Protein AF-A0A183G4E8-F1 (afdb_monomer)

Radius of gyration: 21.62 Å; Cα contacts (8 Å, |Δi|>4): 20; chains: 1; bounding box: 48×25×50 Å

Solvent-accessible surface area (backbone atoms only — not comparable to full-atom values): 4461 Å² total; per-residue (Å²): 132,83,80,89,76,76,54,69,67,58,52,54,53,52,52,54,36,48,75,71,70,50,77,76,84,68,82,70,86,73,88,64,83,78,82,83,63,65,62,67,63,52,49,53,56,40,69,76,40,77,81,63,52,70,67,63,50,27,62,78,61,73,49,73,84,131

Foldseek 3Di:
DDPPDDDPVVVVVVVVCVVVVNPDPDDDDDPDPPPLFDVVLLVVVCVVPVPDDPVVSCVVRVNDDD

Organism: Heligmosomoides polygyrus (NCBI:txid6339)

Sequence (66 aa):
MAAATVSYDTAKVWFRKFKNGEFCLEDQSRSGRPVAVNEERLLELVQEDPRRCNGGLAEKLDYTPP

Mean predicted aligned error: 10.64 Å

Structure (mmCIF, N/CA/C/O backbone):
data_AF-A0A183G4E8-F1
#
_entry.id   AF-A0A183G4E8-F1
#
loop_
_atom_site.group_PDB
_atom_site.id
_atom_site.type_symbol
_atom_site.label_atom_id
_atom_site.label_alt_id
_atom_site.label_comp_id
_atom_site.label_asym_id
_atom_site.label_entity_id
_atom_site.label_seq_id
_atom_site.pdbx_PDB_ins_code
_atom_site.Cartn_x
_atom_site.Cartn_y
_atom_site.Cartn_z
_atom_site.occupancy
_atom_site.B_iso_or_equiv
_atom_site.auth_seq_id
_atom_site.auth_comp_id
_atom_site.auth_asym_id
_atom_site.auth_atom_id
_atom_site.pdbx_PDB_model_num
ATOM 1 N N . MET A 1 1 ? 28.658 -16.142 -7.715 1.00 43.47 1 MET A N 1
ATOM 2 C CA . MET A 1 1 ? 27.416 -15.373 -7.499 1.00 43.47 1 MET A CA 1
ATOM 3 C C . MET A 1 1 ? 26.585 -15.489 -8.761 1.00 43.47 1 MET A C 1
ATOM 5 O O . MET A 1 1 ? 27.082 -15.112 -9.813 1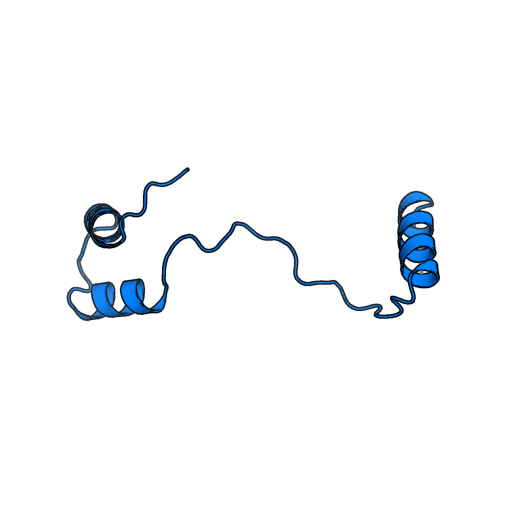.00 43.47 1 MET A O 1
ATOM 9 N N . ALA A 1 2 ? 25.407 -16.113 -8.696 1.00 57.94 2 ALA A N 1
ATOM 10 C CA . ALA A 1 2 ? 24.530 -16.215 -9.860 1.00 57.94 2 ALA A CA 1
ATOM 11 C C . ALA A 1 2 ? 24.035 -14.811 -10.233 1.00 57.94 2 ALA A C 1
ATOM 13 O O . ALA A 1 2 ? 23.622 -14.055 -9.353 1.00 57.94 2 ALA A O 1
ATOM 14 N N . ALA A 1 3 ? 24.117 -14.451 -11.513 1.00 66.50 3 ALA A N 1
ATOM 15 C CA . ALA A 1 3 ? 23.533 -13.212 -12.002 1.00 66.50 3 ALA A CA 1
ATOM 16 C C . ALA A 1 3 ? 22.017 -13.275 -11.775 1.00 66.50 3 ALA A C 1
ATOM 18 O O . ALA A 1 3 ? 21.355 -14.201 -12.243 1.00 66.50 3 ALA A O 1
ATOM 19 N N . ALA A 1 4 ? 21.472 -12.316 -11.029 1.00 74.62 4 ALA A N 1
ATOM 20 C CA . ALA A 1 4 ? 20.034 -12.171 -10.869 1.00 74.62 4 ALA A CA 1
ATOM 21 C C . ALA A 1 4 ? 19.450 -11.653 -12.194 1.00 74.62 4 ALA A C 1
ATOM 23 O O . ALA A 1 4 ? 19.342 -10.450 -12.418 1.00 74.62 4 ALA A O 1
ATOM 24 N N . THR A 1 5 ? 19.149 -12.564 -13.118 1.00 85.00 5 THR A N 1
ATOM 25 C CA . THR A 1 5 ? 18.493 -12.231 -14.384 1.00 85.00 5 THR A CA 1
ATOM 26 C C . THR A 1 5 ? 17.004 -12.005 -14.136 1.00 85.00 5 THR A C 1
ATOM 28 O O . THR A 1 5 ? 16.315 -12.876 -13.608 1.00 85.00 5 THR A O 1
ATOM 31 N N . VAL A 1 6 ? 16.499 -10.831 -14.518 1.00 86.88 6 VAL A N 1
ATOM 32 C CA . VAL A 1 6 ? 15.063 -10.521 -14.469 1.00 86.88 6 VAL A CA 1
ATOM 33 C C . VAL A 1 6 ? 14.307 -11.275 -15.564 1.00 86.88 6 VAL A C 1
ATOM 35 O O . VAL A 1 6 ? 14.844 -11.520 -16.645 1.00 86.88 6 VAL A O 1
ATOM 38 N N . SER A 1 7 ? 13.047 -11.632 -15.308 1.00 93.25 7 SER A N 1
ATOM 39 C CA . SER A 1 7 ? 12.194 -12.230 -16.338 1.00 93.25 7 SER A CA 1
ATOM 40 C C . SER A 1 7 ? 11.877 -11.225 -17.453 1.00 93.25 7 SER A C 1
ATOM 42 O O . SER A 1 7 ? 11.912 -10.005 -17.252 1.00 93.25 7 SER A O 1
ATOM 44 N N . TYR A 1 8 ? 11.525 -11.741 -18.635 1.00 94.69 8 TYR A N 1
ATOM 45 C CA . TYR A 1 8 ? 11.113 -10.917 -19.775 1.00 94.69 8 TYR A CA 1
ATOM 46 C C . TYR A 1 8 ? 9.925 -10.003 -19.430 1.00 94.69 8 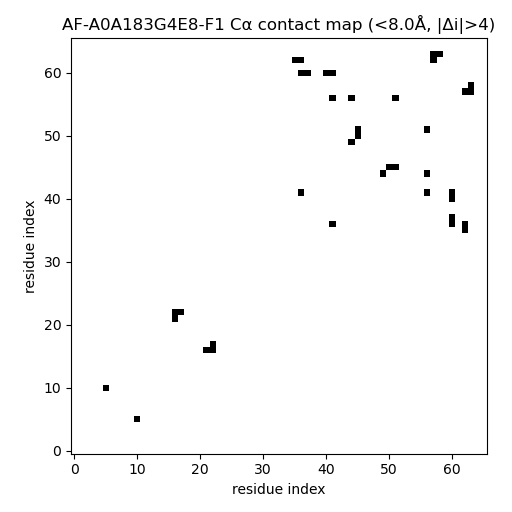TYR A C 1
ATOM 48 O O . TYR A 1 8 ? 9.929 -8.821 -19.776 1.00 94.69 8 TYR A O 1
ATOM 56 N N . ASP A 1 9 ? 8.939 -10.522 -18.693 1.00 96.19 9 ASP A N 1
ATOM 57 C CA . ASP A 1 9 ? 7.758 -9.754 -18.290 1.00 96.19 9 ASP A CA 1
ATOM 58 C C . ASP A 1 9 ? 8.122 -8.590 -17.368 1.00 96.19 9 ASP A C 1
ATOM 60 O O . ASP A 1 9 ? 7.662 -7.465 -17.578 1.00 96.19 9 ASP A O 1
ATOM 64 N N . THR A 1 10 ? 9.021 -8.823 -16.408 1.00 93.69 10 THR A N 1
ATOM 65 C CA . THR A 1 10 ? 9.538 -7.767 -15.534 1.00 93.69 10 THR A CA 1
ATOM 66 C C . THR A 1 10 ? 10.245 -6.688 -16.353 1.00 93.69 10 THR A C 1
ATOM 68 O O . THR A 1 10 ? 9.943 -5.504 -16.195 1.00 93.69 10 THR A O 1
ATOM 71 N N . ALA A 1 11 ? 11.117 -7.069 -17.292 1.00 94.56 11 ALA A N 1
ATOM 72 C CA . ALA A 1 11 ? 11.800 -6.113 -18.166 1.00 94.56 11 ALA A CA 1
ATOM 73 C C . ALA A 1 11 ? 10.816 -5.280 -19.012 1.00 94.56 11 ALA A C 1
ATOM 75 O O . ALA A 1 11 ? 10.987 -4.068 -19.157 1.00 94.56 11 ALA A O 1
ATOM 76 N N . LYS A 1 12 ? 9.745 -5.900 -19.523 1.00 96.56 12 LYS A N 1
ATOM 77 C CA . LYS A 1 12 ? 8.699 -5.221 -20.302 1.00 96.56 12 LYS A CA 1
ATOM 78 C C . LYS A 1 12 ? 7.928 -4.188 -19.473 1.00 96.56 12 LYS A C 1
ATOM 80 O O . LYS A 1 12 ? 7.636 -3.103 -19.982 1.00 96.56 12 LYS A O 1
ATOM 85 N N . VAL A 1 13 ? 7.614 -4.491 -18.210 1.00 94.12 13 VAL A N 1
ATOM 86 C CA . VAL A 1 13 ? 6.953 -3.540 -17.294 1.00 94.12 13 VAL A CA 1
ATOM 87 C C . VAL A 1 13 ? 7.851 -2.334 -17.024 1.00 94.12 13 VAL A C 1
ATOM 89 O O . VAL A 1 13 ? 7.399 -1.198 -17.184 1.00 94.12 13 VAL A O 1
ATOM 92 N N . TRP A 1 14 ? 9.124 -2.561 -16.692 1.00 95.44 14 TRP A N 1
ATOM 93 C CA . TRP A 1 14 ? 10.090 -1.483 -16.456 1.00 95.44 14 TRP A CA 1
ATOM 94 C C . TRP A 1 14 ? 10.297 -0.606 -17.690 1.00 95.44 14 TRP A C 1
ATOM 96 O O . TRP A 1 14 ? 10.271 0.618 -17.586 1.00 95.44 14 TRP A O 1
ATOM 106 N N . PHE A 1 15 ? 10.391 -1.201 -18.881 1.00 94.81 15 PHE A N 1
ATOM 107 C CA . PHE A 1 15 ? 10.505 -0.432 -20.119 1.00 94.81 15 PHE A CA 1
ATOM 108 C C . PHE A 1 15 ? 9.298 0.493 -20.340 1.00 94.81 15 PHE A C 1
ATOM 110 O O . PHE A 1 15 ? 9.461 1.639 -20.758 1.00 94.81 15 PHE A O 1
ATOM 117 N N . ARG A 1 16 ? 8.081 0.037 -20.006 1.00 96.44 16 ARG A N 1
ATOM 118 C CA . ARG A 1 16 ? 6.878 0.883 -20.063 1.00 96.44 16 ARG A CA 1
ATOM 119 C C . ARG A 1 16 ? 6.950 2.047 -19.072 1.00 96.44 16 ARG A C 1
ATOM 121 O O . ARG A 1 16 ? 6.596 3.160 -19.448 1.00 96.44 16 ARG A O 1
ATOM 128 N N . LYS A 1 17 ? 7.414 1.803 -17.842 1.00 94.88 17 LYS A N 1
ATOM 129 C CA . LYS A 1 17 ? 7.602 2.850 -16.824 1.00 94.88 17 LYS A CA 1
ATOM 130 C C . LYS A 1 17 ? 8.585 3.922 -17.293 1.00 94.88 17 LYS A C 1
ATOM 132 O O . LYS A 1 17 ? 8.242 5.102 -17.307 1.00 94.88 17 LYS A O 1
ATOM 137 N N . PHE A 1 18 ? 9.742 3.508 -17.805 1.00 95.06 18 PHE A N 1
ATOM 138 C CA . PHE A 1 18 ? 10.752 4.432 -18.322 1.00 95.06 18 PHE A CA 1
ATOM 139 C C . PHE A 1 18 ? 10.249 5.249 -19.515 1.00 95.06 18 PHE A C 1
ATOM 141 O O . PHE A 1 18 ? 10.499 6.450 -19.581 1.00 95.06 18 PHE A O 1
ATOM 148 N N . LYS A 1 19 ? 9.469 4.647 -20.427 1.00 96.50 19 LYS A N 1
ATOM 149 C CA . LYS A 1 19 ? 8.821 5.395 -21.520 1.00 96.50 19 LYS A CA 1
ATOM 150 C C . LYS A 1 19 ? 7.844 6.465 -21.028 1.00 96.50 19 LYS A C 1
ATOM 152 O O . LYS A 1 19 ? 7.653 7.455 -21.726 1.00 96.50 19 LYS A O 1
ATOM 157 N N . ASN A 1 20 ? 7.248 6.272 -19.856 1.00 95.69 20 ASN A N 1
ATOM 158 C CA . ASN A 1 20 ? 6.341 7.231 -19.231 1.00 95.69 20 ASN A CA 1
ATOM 159 C C . ASN A 1 20 ? 7.078 8.281 -18.375 1.00 95.69 20 ASN A C 1
ATOM 161 O O . ASN A 1 20 ? 6.423 9.099 -17.736 1.00 95.69 20 ASN A O 1
ATOM 165 N N . GLY A 1 21 ? 8.418 8.263 -18.346 1.00 96.00 21 GLY A N 1
ATOM 166 C CA . GLY A 1 21 ? 9.233 9.170 -17.533 1.00 96.00 21 GLY A CA 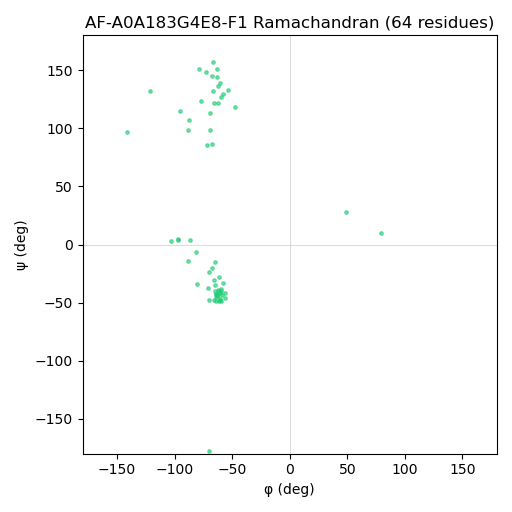1
ATOM 167 C C . GLY A 1 21 ? 9.341 8.773 -16.056 1.00 96.00 21 GLY A C 1
ATOM 168 O O . GLY A 1 21 ? 9.845 9.552 -15.251 1.00 96.00 21 GLY A O 1
ATOM 169 N N . GLU A 1 22 ? 8.882 7.577 -15.680 1.00 94.56 22 GLU A N 1
ATOM 170 C CA . GLU A 1 22 ? 8.999 7.056 -14.317 1.00 94.56 22 GLU A CA 1
ATOM 171 C C . GLU A 1 22 ? 10.330 6.305 -14.164 1.00 94.56 22 GLU A C 1
ATOM 173 O O . GLU A 1 22 ? 10.444 5.145 -14.557 1.00 94.56 22 GLU A O 1
ATOM 178 N N . PHE A 1 23 ? 11.336 6.969 -13.591 1.00 93.94 23 PHE A N 1
ATOM 179 C CA . PHE A 1 23 ? 12.684 6.413 -13.374 1.00 93.94 23 PHE A CA 1
ATOM 180 C C . PHE A 1 23 ? 12.959 5.991 -11.925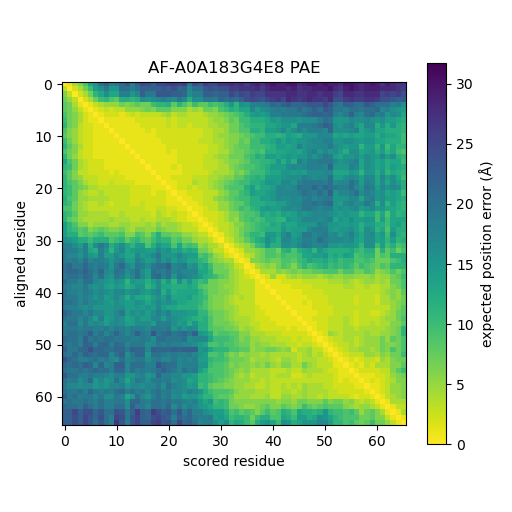 1.00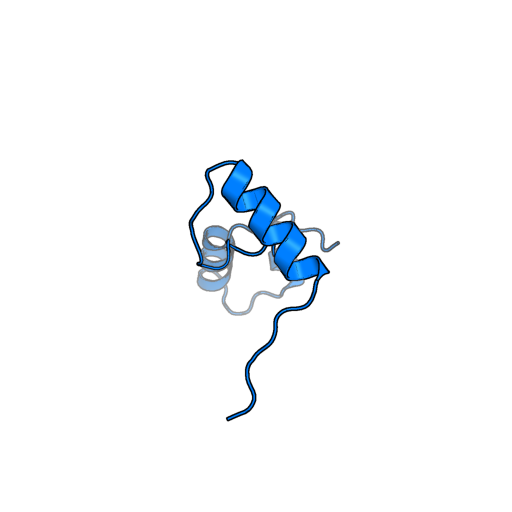 93.94 23 PHE A C 1
ATOM 182 O O . PHE A 1 23 ? 14.073 5.577 -11.608 1.00 93.94 23 PHE A O 1
ATOM 189 N N . CYS A 1 24 ? 11.967 6.105 -11.038 1.00 93.50 24 CYS A N 1
ATOM 190 C CA . CYS A 1 24 ? 12.101 5.650 -9.660 1.00 93.50 24 CYS A CA 1
ATOM 191 C C . CYS A 1 24 ? 12.247 4.122 -9.635 1.00 93.50 24 CYS A C 1
ATOM 193 O O . CYS A 1 24 ? 11.384 3.413 -10.154 1.00 93.50 24 CYS A O 1
ATOM 195 N N . LEU A 1 25 ? 13.347 3.634 -9.059 1.00 91.12 25 LEU A N 1
ATOM 196 C CA . LEU A 1 25 ? 13.635 2.201 -8.943 1.00 91.12 25 LEU A CA 1
ATOM 197 C C . LEU A 1 25 ? 13.058 1.580 -7.667 1.00 91.12 25 LEU A C 1
ATOM 199 O O . LEU A 1 25 ? 12.999 0.357 -7.566 1.00 91.12 25 LEU A O 1
ATOM 203 N N . GLU A 1 26 ? 12.640 2.413 -6.716 1.00 92.62 26 GLU A N 1
ATOM 204 C CA . GLU A 1 26 ? 12.027 1.962 -5.472 1.00 92.62 26 GLU A CA 1
ATOM 205 C C . GLU A 1 26 ? 10.659 1.329 -5.737 1.00 92.62 26 GLU A C 1
ATOM 207 O O . GLU A 1 26 ? 9.895 1.767 -6.608 1.00 92.62 26 GLU A O 1
ATOM 212 N N . ASP A 1 27 ? 10.337 0.306 -4.947 1.00 87.50 27 ASP A N 1
ATOM 213 C CA . ASP A 1 27 ? 9.003 -0.277 -4.947 1.00 87.50 27 ASP A CA 1
ATOM 214 C C . ASP A 1 27 ? 7.990 0.806 -4.562 1.00 87.50 27 ASP A C 1
ATOM 216 O O . ASP A 1 27 ? 8.096 1.464 -3.524 1.00 87.50 27 ASP A O 1
ATOM 220 N N . GLN A 1 28 ? 6.969 0.977 -5.398 1.00 86.19 28 GLN A N 1
ATOM 221 C CA . GLN A 1 28 ? 5.832 1.806 -5.024 1.00 86.19 28 GLN A CA 1
ATOM 222 C C . GLN A 1 28 ? 5.128 1.192 -3.814 1.00 86.19 28 GLN A C 1
ATOM 224 O O . GLN A 1 28 ? 5.100 -0.035 -3.650 1.00 86.19 28 GLN A O 1
ATOM 229 N N . SER A 1 29 ? 4.494 2.045 -3.005 1.00 86.06 29 SER A N 1
ATOM 230 C CA . SER A 1 29 ? 3.598 1.597 -1.943 1.00 86.06 29 SER A CA 1
ATOM 231 C C . SER A 1 29 ? 2.634 0.560 -2.502 1.00 86.06 29 SER A C 1
ATOM 233 O O . SER A 1 29 ? 1.867 0.829 -3.429 1.00 86.06 29 SER A O 1
ATOM 235 N N . ARG A 1 30 ? 2.695 -0.652 -1.954 1.00 84.25 30 ARG A N 1
ATOM 236 C CA . ARG A 1 30 ? 1.801 -1.724 -2.376 1.00 84.25 30 ARG A CA 1
ATOM 237 C C . ARG A 1 30 ? 0.377 -1.294 -2.057 1.00 84.25 30 ARG A C 1
ATOM 239 O O . ARG A 1 30 ? 0.108 -0.806 -0.959 1.00 84.25 30 ARG A O 1
ATOM 246 N N . SER A 1 31 ? -0.542 -1.515 -2.991 1.00 77.00 31 SER A N 1
ATOM 247 C CA . SER A 1 31 ? -1.968 -1.472 -2.687 1.00 77.00 31 SER A CA 1
ATOM 248 C C . SER A 1 31 ? -2.278 -2.652 -1.762 1.00 77.00 31 SER A C 1
ATOM 250 O O . SER A 1 31 ? -2.564 -3.760 -2.216 1.00 77.00 31 SER A O 1
ATOM 252 N N . GLY A 1 32 ? -2.100 -2.444 -0.459 1.00 78.50 32 GLY A N 1
ATOM 253 C CA . GLY A 1 32 ? -2.548 -3.375 0.566 1.00 78.50 32 GLY A CA 1
ATOM 254 C C . GLY A 1 32 ? -4.071 -3.385 0.659 1.00 78.50 32 GLY A C 1
ATOM 255 O O . GLY A 1 32 ? -4.771 -2.686 -0.078 1.00 78.50 32 GLY A O 1
ATOM 256 N N . ARG A 1 33 ? -4.599 -4.166 1.604 1.00 78.88 33 ARG A N 1
ATOM 257 C CA . ARG A 1 33 ? -6.009 -4.048 1.979 1.00 78.88 33 ARG A CA 1
ATOM 258 C C . ARG A 1 33 ? -6.258 -2.601 2.436 1.00 78.88 33 ARG A C 1
ATOM 260 O O . ARG A 1 33 ? -5.491 -2.129 3.276 1.00 78.88 33 ARG A O 1
ATOM 267 N N . PRO A 1 34 ? -7.284 -1.905 1.917 1.00 73.12 34 PRO A N 1
ATOM 268 C CA . PRO A 1 34 ? -7.634 -0.581 2.408 1.00 73.12 34 PRO A CA 1
ATOM 269 C C . PRO A 1 34 ? -7.829 -0.622 3.924 1.00 73.12 34 PRO A C 1
ATOM 271 O O . PRO A 1 34 ? -8.501 -1.522 4.439 1.00 73.12 34 PRO A O 1
ATOM 274 N N . VAL A 1 35 ? -7.234 0.337 4.630 1.00 73.75 35 VAL A N 1
ATOM 275 C CA . VAL A 1 35 ? -7.486 0.527 6.059 1.00 73.75 35 VAL A CA 1
ATOM 276 C C . VAL A 1 35 ? -8.916 1.048 6.185 1.00 73.75 35 VAL A C 1
ATOM 278 O O . VAL A 1 35 ? -9.198 2.214 5.936 1.00 73.75 35 VAL A O 1
ATOM 281 N N . ALA A 1 36 ? -9.840 0.134 6.480 1.00 75.00 36 ALA A N 1
ATOM 282 C CA . ALA A 1 36 ? -11.271 0.416 6.584 1.00 75.00 36 ALA A CA 1
ATOM 283 C C . ALA A 1 36 ? -11.669 1.015 7.944 1.00 75.00 36 ALA A C 1
ATOM 285 O O . ALA A 1 36 ? -12.824 1.378 8.139 1.00 75.00 36 ALA A O 1
ATOM 286 N N . VAL A 1 37 ? -10.731 1.089 8.890 1.00 79.19 37 VAL A N 1
ATOM 287 C CA . VAL A 1 37 ? -10.974 1.517 10.269 1.00 79.19 37 VAL A CA 1
ATOM 288 C C . VAL A 1 37 ? -10.095 2.718 10.581 1.00 79.19 37 VAL A C 1
ATOM 290 O O . VAL A 1 37 ? -8.895 2.682 10.333 1.00 79.19 37 VAL A O 1
ATOM 293 N N . ASN A 1 38 ? -10.677 3.769 11.156 1.00 85.00 38 ASN A N 1
ATOM 294 C CA . ASN A 1 38 ? -9.900 4.880 11.696 1.00 85.00 38 ASN A CA 1
ATOM 295 C C . ASN A 1 38 ? -9.137 4.405 12.952 1.00 85.00 38 ASN A C 1
ATOM 297 O O . ASN A 1 38 ? -9.749 4.074 13.970 1.00 85.00 38 ASN A O 1
ATOM 301 N N . GLU A 1 39 ? -7.806 4.369 12.861 1.00 86.38 39 GLU A N 1
ATOM 302 C CA . GLU A 1 39 ? -6.910 3.899 13.925 1.00 86.38 39 GLU A CA 1
ATOM 303 C C . GLU A 1 39 ? -6.959 4.783 15.179 1.00 86.38 39 GLU A C 1
ATOM 305 O O . GLU A 1 39 ? -6.901 4.264 16.291 1.00 86.38 39 GLU A O 1
ATOM 310 N N . GLU A 1 40 ? -7.137 6.097 15.027 1.00 88.50 40 GLU A N 1
ATOM 311 C CA . GLU A 1 40 ? -7.227 7.052 16.140 1.00 88.50 40 GLU A CA 1
ATOM 312 C C . GLU A 1 40 ? -8.485 6.782 16.971 1.00 88.50 40 GLU A C 1
ATOM 314 O O . GLU A 1 40 ? -8.405 6.603 18.186 1.00 88.50 40 GLU A O 1
ATOM 319 N N . ARG A 1 41 ? -9.637 6.618 16.304 1.00 87.31 41 ARG A N 1
ATOM 320 C CA . ARG A 1 41 ? -10.886 6.215 16.973 1.00 87.31 41 ARG A CA 1
ATOM 321 C C . ARG A 1 41 ? -10.759 4.849 17.637 1.00 87.31 41 ARG A C 1
ATOM 323 O O . ARG A 1 41 ? -11.285 4.650 18.727 1.00 87.31 41 ARG A O 1
ATOM 330 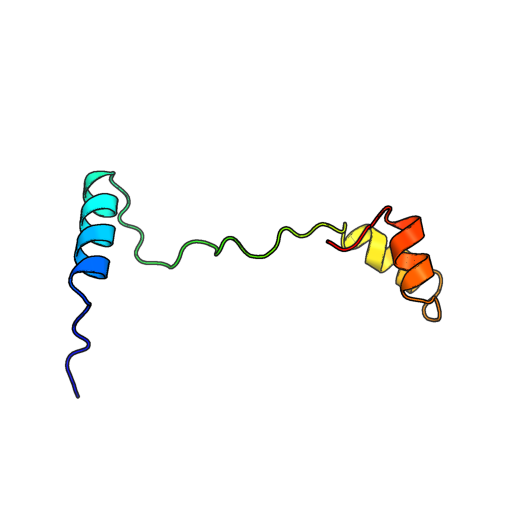N N . LEU A 1 42 ? -10.090 3.890 16.996 1.00 89.50 42 LEU A N 1
ATOM 331 C CA . LEU A 1 42 ? -9.871 2.574 17.596 1.00 89.50 42 LEU A CA 1
ATOM 332 C C . LEU A 1 42 ? -9.040 2.685 18.883 1.00 89.50 42 LEU A C 1
ATOM 334 O O . LEU A 1 42 ? -9.385 2.059 19.883 1.00 89.50 42 LEU A O 1
ATOM 338 N N . LEU A 1 43 ? -7.985 3.502 18.876 1.00 90.50 43 LEU A N 1
ATOM 339 C CA . LEU A 1 43 ? -7.136 3.741 20.043 1.00 90.50 43 LEU A CA 1
ATOM 340 C C . LEU A 1 43 ? -7.899 4.416 21.186 1.00 90.50 43 LEU A C 1
ATOM 342 O O . LEU A 1 43 ? -7.796 3.949 22.318 1.00 90.50 43 LEU A O 1
ATOM 346 N N . GLU A 1 44 ? -8.699 5.447 20.906 1.00 91.06 44 GLU A N 1
ATOM 347 C CA . GLU A 1 44 ? -9.556 6.101 21.910 1.00 91.06 44 GLU A CA 1
ATOM 348 C C . GLU A 1 44 ? -10.492 5.093 22.588 1.00 91.06 44 GLU A C 1
ATOM 350 O O . GLU A 1 44 ? -10.584 5.028 23.813 1.00 91.06 44 GLU A O 1
ATOM 355 N N . LEU A 1 45 ? -11.135 4.243 21.787 1.00 90.06 45 LEU A N 1
ATOM 356 C CA . LEU A 1 45 ? -12.074 3.227 22.250 1.00 90.06 45 LEU A CA 1
ATOM 357 C C . LEU A 1 45 ? -11.423 2.124 23.098 1.00 90.06 45 LEU A C 1
ATOM 359 O O . LEU A 1 45 ? -12.098 1.558 23.961 1.00 90.06 45 LEU A O 1
ATOM 363 N N . VAL A 1 46 ? -10.152 1.806 22.838 1.00 89.81 46 VAL A N 1
ATOM 364 C CA . VAL A 1 46 ? -9.355 0.849 23.624 1.00 89.81 46 VAL A CA 1
ATOM 365 C C . VAL A 1 46 ? -8.812 1.494 24.900 1.00 89.81 46 VAL A C 1
ATOM 367 O O . VAL A 1 46 ? -8.711 0.824 25.921 1.00 89.81 46 VAL A O 1
ATOM 370 N N . GLN A 1 47 ? -8.475 2.785 24.876 1.00 91.75 47 GLN A N 1
ATOM 371 C CA . GLN A 1 47 ? -8.049 3.512 26.074 1.00 91.75 47 GLN A CA 1
ATOM 372 C C . GLN A 1 47 ? -9.208 3.752 27.048 1.00 91.75 47 GLN A C 1
ATOM 374 O O . GLN A 1 47 ? -9.008 3.655 28.256 1.00 91.75 47 GLN A O 1
ATOM 379 N N . GLU A 1 48 ? -10.407 4.036 26.529 1.00 91.31 48 GLU A N 1
ATOM 380 C CA . GLU A 1 48 ? -11.632 4.209 27.319 1.00 91.31 48 GLU A CA 1
ATOM 381 C C . GLU A 1 48 ? -11.984 2.931 28.096 1.00 91.31 48 GLU A C 1
ATOM 383 O O . GLU A 1 48 ? -12.245 2.975 29.297 1.00 91.31 48 GLU A O 1
ATOM 388 N N . ASP A 1 49 ? -11.961 1.784 27.415 1.00 89.75 49 ASP A N 1
ATOM 389 C CA . ASP A 1 49 ? -12.192 0.480 28.028 1.00 89.75 49 ASP A CA 1
ATOM 390 C C . ASP A 1 49 ? -11.261 -0.578 27.416 1.00 89.75 49 ASP A C 1
ATOM 392 O O . ASP A 1 49 ? -11.583 -1.186 26.389 1.00 89.75 49 ASP A O 1
ATOM 396 N N . PRO A 1 50 ? -10.125 -0.868 28.072 1.00 86.25 50 PRO A N 1
ATOM 397 C CA . PRO A 1 50 ? -9.178 -1.870 27.593 1.00 86.25 50 PRO A CA 1
ATOM 398 C C . PRO A 1 50 ? -9.729 -3.300 27.574 1.00 86.25 50 PRO A C 1
ATOM 400 O O . PRO A 1 50 ? -9.111 -4.183 26.983 1.00 86.25 50 PRO A O 1
ATOM 403 N N . ARG A 1 51 ? -10.854 -3.570 28.254 1.00 90.06 51 ARG A N 1
ATOM 404 C CA . ARG A 1 51 ? -11.461 -4.908 28.335 1.00 90.06 51 ARG A CA 1
ATOM 405 C C . ARG A 1 51 ? -12.591 -5.102 27.328 1.00 90.06 51 ARG A C 1
ATOM 407 O O . ARG A 1 51 ? -13.230 -6.157 27.340 1.00 90.06 51 ARG A O 1
ATOM 414 N N . ARG A 1 52 ? -12.848 -4.119 26.462 1.00 85.75 52 ARG A N 1
ATOM 415 C CA . ARG A 1 52 ? -13.934 -4.201 25.487 1.00 85.75 52 ARG A CA 1
ATOM 416 C C . ARG A 1 52 ? -13.723 -5.336 24.494 1.00 85.75 52 ARG A C 1
ATOM 418 O O . ARG A 1 52 ? -12.611 -5.632 24.066 1.00 85.75 52 ARG A O 1
ATOM 425 N N . CYS A 1 53 ? -14.822 -5.968 24.101 1.00 85.19 53 CYS A N 1
ATOM 426 C CA . CYS A 1 53 ? -14.791 -7.033 23.111 1.00 85.19 53 CYS A CA 1
ATOM 427 C C . CYS A 1 53 ? -14.673 -6.470 21.685 1.00 85.19 53 CYS A C 1
ATOM 429 O O . CYS A 1 53 ? -15.196 -5.399 21.368 1.00 85.19 53 CYS A O 1
ATOM 431 N N . ASN A 1 54 ? -14.052 -7.244 20.793 1.00 83.31 54 ASN A N 1
ATOM 432 C CA . ASN A 1 54 ? -13.887 -6.870 19.385 1.00 83.31 54 ASN A CA 1
ATOM 433 C C . ASN A 1 54 ? -15.222 -6.609 18.668 1.00 83.31 54 ASN A C 1
ATOM 435 O O . ASN A 1 54 ? -15.287 -5.725 17.820 1.00 83.31 54 ASN A O 1
ATOM 439 N N . GLY A 1 55 ? -16.295 -7.323 19.030 1.00 81.50 55 GLY A N 1
ATOM 440 C CA . GLY A 1 55 ? -17.631 -7.089 18.467 1.00 81.50 55 GLY A CA 1
ATOM 441 C C . GLY A 1 55 ? -18.170 -5.695 18.796 1.00 81.50 55 GLY A C 1
ATOM 442 O O . GLY A 1 55 ? -18.624 -4.984 17.908 1.00 81.50 55 GLY A O 1
ATOM 443 N N . GLY A 1 56 ? -18.016 -5.255 20.048 1.00 82.62 56 GLY A N 1
ATOM 444 C CA . GLY A 1 56 ? -18.401 -3.90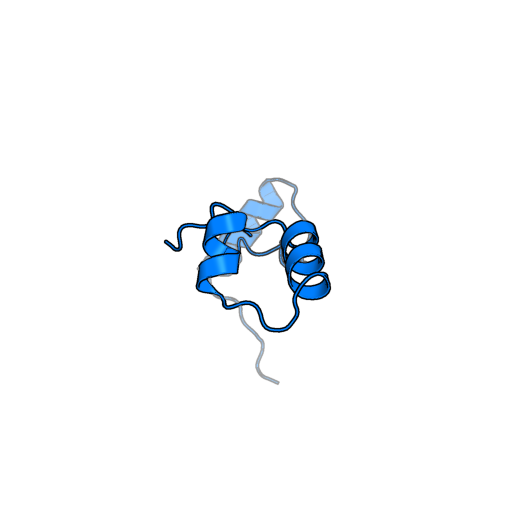3 20.456 1.00 82.62 56 GLY A CA 1
ATOM 445 C C . GLY A 1 56 ? -17.487 -2.815 19.883 1.00 82.62 56 GLY A C 1
ATOM 446 O O . GLY A 1 56 ? -17.898 -1.660 19.786 1.00 82.62 56 GLY A O 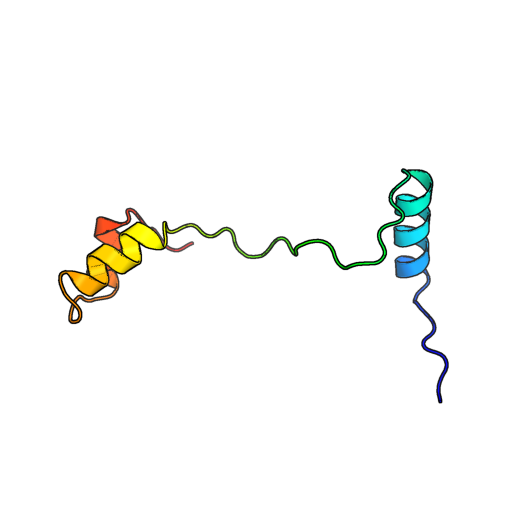1
ATOM 447 N N . LEU A 1 57 ? -16.238 -3.136 19.521 1.00 87.19 57 LEU A N 1
ATOM 448 C CA . LEU A 1 57 ? -15.366 -2.229 18.762 1.00 87.19 57 LEU A CA 1
ATOM 449 C C . LEU A 1 57 ? -15.865 -2.071 17.326 1.00 87.19 57 LEU A C 1
ATOM 451 O O . LEU A 1 57 ? -16.019 -0.941 16.876 1.00 87.19 57 LEU A O 1
ATOM 455 N N . ALA A 1 58 ? -16.174 -3.179 16.652 1.00 85.44 58 ALA A N 1
ATOM 456 C CA . ALA A 1 58 ? -16.684 -3.170 15.286 1.00 85.44 58 ALA A CA 1
ATOM 457 C C . ALA A 1 58 ? -17.997 -2.381 15.159 1.00 85.44 58 ALA A C 1
ATOM 459 O O . ALA A 1 58 ? -18.113 -1.548 14.267 1.00 85.44 58 ALA A O 1
ATOM 460 N N . GLU A 1 59 ? -18.932 -2.567 16.097 1.00 84.75 59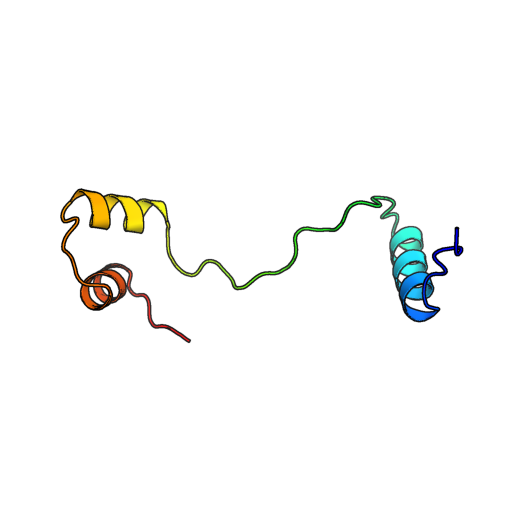 GLU A N 1
ATOM 461 C CA . GLU A 1 59 ? -20.206 -1.838 16.127 1.00 84.75 59 GLU A CA 1
ATOM 462 C C . GLU A 1 59 ? -20.009 -0.321 16.275 1.00 84.75 59 GLU A C 1
ATOM 464 O O . GLU A 1 59 ? -20.539 0.443 15.478 1.00 84.75 59 GLU A O 1
ATOM 469 N N . LYS A 1 60 ? -19.183 0.141 17.230 1.00 84.62 60 LYS A N 1
ATOM 470 C CA . LYS A 1 60 ? -18.912 1.587 17.396 1.00 84.62 60 LYS A CA 1
ATOM 471 C C . LYS A 1 60 ? -18.118 2.202 16.235 1.00 84.62 60 LYS A C 1
ATOM 473 O O . LYS A 1 60 ? -18.076 3.425 16.109 1.00 84.62 60 LYS A O 1
ATOM 478 N N . LEU A 1 61 ? -17.419 1.381 15.456 1.00 86.44 61 LEU A N 1
ATOM 479 C CA . LEU A 1 61 ? -16.607 1.816 14.319 1.00 86.44 61 LEU A CA 1
ATOM 480 C C . LEU A 1 61 ? -17.356 1.687 12.988 1.00 86.44 61 LEU A C 1
ATOM 482 O O . LEU A 1 61 ? -16.737 1.908 11.949 1.00 86.44 61 LEU A O 1
ATOM 486 N N . ASP A 1 62 ? -18.641 1.307 13.019 1.00 78.69 62 ASP A N 1
ATOM 487 C CA . ASP A 1 62 ? -19.447 0.970 11.838 1.00 78.69 62 ASP A CA 1
ATOM 488 C C . ASP A 1 62 ? -18.715 -0.013 10.898 1.00 78.69 62 ASP A C 1
ATOM 490 O O . ASP A 1 62 ? -18.915 -0.042 9.681 1.00 78.69 62 ASP A O 1
ATOM 494 N N . TYR A 1 63 ? -17.823 -0.831 11.466 1.00 79.19 63 TYR A N 1
ATOM 495 C CA . TYR A 1 63 ? -16.971 -1.737 10.718 1.00 79.19 63 TYR A CA 1
ATOM 496 C C . TYR A 1 63 ? -17.709 -3.050 10.499 1.00 79.19 63 TYR A C 1
ATOM 498 O O . TYR A 1 63 ? -17.842 -3.875 11.404 1.00 79.19 63 TYR A O 1
ATOM 506 N N . THR A 1 64 ? -18.146 -3.266 9.262 1.00 69.19 64 THR A N 1
ATOM 507 C CA . THR A 1 64 ? -18.596 -4.581 8.805 1.00 69.19 64 THR A CA 1
ATOM 508 C C . THR A 1 64 ? -17.421 -5.271 8.112 1.00 69.19 64 THR A C 1
ATOM 510 O O . THR A 1 64 ? -16.944 -4.760 7.094 1.00 69.19 64 THR A O 1
ATOM 513 N N . PRO A 1 65 ? -16.898 -6.391 8.647 1.00 63.59 65 PRO A N 1
ATOM 514 C CA . PRO A 1 65 ? -15.832 -7.122 7.975 1.00 63.59 65 PRO A CA 1
ATOM 515 C C . PRO A 1 65 ? -16.301 -7.612 6.588 1.00 63.59 65 PRO A C 1
ATOM 517 O O . PRO A 1 65 ? -17.442 -8.065 6.482 1.00 63.59 65 PRO A O 1
ATOM 520 N N . PRO A 1 66 ? -15.451 -7.528 5.543 1.00 59.19 66 PRO A N 1
ATOM 521 C CA . PRO A 1 66 ? -15.730 -8.114 4.229 1.00 59.19 66 PRO A CA 1
ATOM 522 C C . PRO A 1 66 ? -15.757 -9.641 4.258 1.00 59.19 66 PRO A C 1
ATOM 524 O O . PRO A 1 66 ? -14.950 -10.213 5.032 1.00 59.19 66 PRO A O 1
#

Nearest PDB structures (foldseek):
  7s03-assembly1_A-2  TM=5.608E-01  e=1.787E-03  Homo sapiens
  5hoo-assembly1_B  TM=5.444E-01  e=5.167E-03  Drosophila mauritiana
  5hoo-assembly1_A  TM=5.434E-01  e=1.848E-02  Drosophila mauritiana
  4r79-assembly1_B  TM=5.248E-01  e=1.604E-02  Drosophila mauritiana

Secondary structure (DSSP, 8-state):
----PPPHHHHHHHHHHHHTT----SPPPP--S---S-HHHHHHHHHH-TT--HHHHHHHTT----

pLDDT: mean 85.32, std 10.4, range [43.47, 96.56]